Protein AF-A0AB39Y1Q7-F1 (afdb_monomer_lite)

Radius of gyration: 17.36 Å; chains: 1; bounding box: 46×34×38 Å

Foldseek 3Di:
DDDDDDDDDPPDPDPPVPADDPDPDPDDDDDDDQDAQAPLSVLVVQLVVCVVVVNNVVSVVVSVVVVVVLVVLQVVLPPPDAAEDWAFDDVVVTHGDGGHVCVVSVSNRYHYD

pLDDT: mean 77.73, std 22.97, range [31.92, 98.44]

InterPro domains:
  IPR051030 Vitamin B12-binding component of ABC transporter [PTHR42860] (2-111)

Secondary structure (DSSP, 8-state):
--------TTTS--GGGT-SS----TTS---------SHHHHHHHHHHHHHHTT-HHHHHHHHHHHHHHHHHHHHHHTTS---EE--EEEETTEEE--TTHHHHHHHTTPEE-

Structure (mmCIF, N/CA/C/O backbone):
data_AF-A0AB39Y1Q7-F1
#
_entry.id   AF-A0AB39Y1Q7-F1
#
loop_
_atom_site.group_PDB
_atom_site.id
_atom_site.type_symbol
_atom_site.label_atom_id
_atom_site.label_alt_id
_atom_site.label_comp_id
_atom_site.label_asym_id
_atom_site.label_entity_id
_atom_site.label_seq_id
_atom_site.pdbx_PDB_ins_code
_atom_site.Cartn_x
_atom_site.Cartn_y
_atom_site.Cartn_z
_atom_site.occupancy
_atom_site.B_iso_or_equiv
_atom_site.auth_seq_id
_atom_site.auth_comp_id
_atom_site.auth_asym_id
_atom_site.auth_atom_id
_atom_site.pdbx_PDB_model_num
ATOM 1 N N . MET A 1 1 ? 14.030 -11.171 -16.889 1.00 32.22 1 MET A N 1
ATOM 2 C CA . MET A 1 1 ? 13.472 -10.449 -15.729 1.00 32.22 1 MET A CA 1
ATOM 3 C C . MET A 1 1 ? 12.535 -11.409 -15.034 1.00 32.22 1 MET A C 1
ATOM 5 O O . MET A 1 1 ? 11.617 -11.899 -15.676 1.00 32.22 1 MET A O 1
ATOM 9 N N . VAL A 1 2 ? 12.823 -11.732 -13.781 1.00 34.09 2 VAL A N 1
ATOM 10 C CA . VAL A 1 2 ? 11.977 -12.584 -12.945 1.00 34.09 2 VAL A CA 1
ATOM 11 C C . VAL A 1 2 ? 11.454 -11.679 -11.838 1.00 34.09 2 VAL A C 1
ATOM 13 O O . VAL A 1 2 ? 12.248 -10.995 -11.198 1.00 34.09 2 VAL A O 1
ATOM 16 N N . LEU A 1 3 ? 10.133 -11.602 -11.698 1.00 32.22 3 LEU A N 1
ATOM 17 C CA . LEU A 1 3 ? 9.458 -10.830 -10.660 1.00 32.22 3 LEU A CA 1
ATOM 18 C C . LEU A 1 3 ? 8.953 -11.824 -9.612 1.00 32.22 3 LEU A C 1
ATOM 20 O O . LEU A 1 3 ? 8.119 -12.667 -9.938 1.00 32.22 3 LEU A O 1
ATOM 24 N N . THR A 1 4 ? 9.460 -11.735 -8.386 1.00 41.03 4 THR A N 1
ATOM 25 C CA . THR A 1 4 ? 8.966 -12.504 -7.238 1.00 41.03 4 THR A CA 1
ATOM 26 C C . THR A 1 4 ? 8.423 -11.530 -6.195 1.00 41.03 4 THR A C 1
ATOM 28 O O . THR A 1 4 ? 8.982 -10.456 -5.985 1.00 41.03 4 THR A O 1
ATOM 31 N N . GLN A 1 5 ? 7.288 -11.875 -5.591 1.00 38.59 5 GLN A N 1
ATOM 32 C CA . GLN A 1 5 ? 6.774 -11.228 -4.387 1.00 38.59 5 GLN A CA 1
ATOM 33 C C . GLN A 1 5 ? 7.007 -12.210 -3.250 1.00 38.59 5 GLN A C 1
ATOM 35 O O . GLN A 1 5 ? 6.554 -13.352 -3.327 1.00 38.59 5 GLN A O 1
ATOM 40 N N . ASP A 1 6 ? 7.774 -11.788 -2.255 1.00 41.97 6 ASP A N 1
ATOM 41 C CA . ASP A 1 6 ? 8.239 -12.664 -1.194 1.00 41.97 6 ASP A CA 1
ATOM 42 C C . ASP A 1 6 ? 7.205 -12.722 -0.065 1.00 41.97 6 ASP A C 1
ATOM 44 O O . ASP A 1 6 ? 6.834 -11.697 0.508 1.00 41.97 6 ASP A O 1
ATOM 48 N N . LEU A 1 7 ? 6.719 -13.929 0.221 1.00 45.12 7 LEU A N 1
ATOM 49 C CA . LEU A 1 7 ? 5.884 -14.240 1.376 1.00 45.12 7 LEU A CA 1
ATOM 50 C C . LEU A 1 7 ? 6.424 -15.532 2.010 1.00 45.12 7 LEU A C 1
ATOM 52 O O . LEU A 1 7 ? 5.977 -16.626 1.678 1.00 45.12 7 LEU A O 1
ATOM 56 N N . CYS A 1 8 ? 7.394 -15.355 2.911 1.00 43.62 8 CYS A N 1
ATOM 57 C CA . CYS A 1 8 ? 7.919 -16.312 3.894 1.00 43.62 8 CYS A CA 1
ATOM 58 C C . CYS A 1 8 ? 8.551 -17.640 3.401 1.00 43.62 8 CYS A C 1
ATOM 60 O O . CYS A 1 8 ? 8.067 -18.334 2.505 1.00 43.62 8 CYS A O 1
ATOM 62 N N . ASP A 1 9 ? 9.609 -18.036 4.121 1.00 37.66 9 ASP A N 1
ATOM 63 C CA . ASP A 1 9 ? 10.564 -19.138 3.881 1.00 37.66 9 ASP A CA 1
ATOM 64 C C . ASP A 1 9 ? 10.000 -20.580 3.902 1.00 37.66 9 ASP A C 1
ATOM 66 O O . ASP A 1 9 ? 10.728 -21.535 4.170 1.00 37.66 9 ASP A O 1
ATOM 70 N N . VAL A 1 10 ? 8.712 -20.792 3.619 1.00 48.41 10 VAL A N 1
ATOM 71 C CA . VAL A 1 10 ? 8.142 -22.150 3.496 1.00 48.41 10 VAL A CA 1
ATOM 72 C C . VAL A 1 10 ? 7.375 -22.383 2.189 1.00 48.41 10 VAL A C 1
ATOM 74 O O . VAL A 1 10 ? 7.191 -23.535 1.811 1.00 48.41 10 VAL A O 1
ATOM 77 N N . CYS A 1 11 ? 7.017 -21.348 1.418 1.00 44.94 11 CYS A N 1
ATOM 78 C CA . CYS A 1 11 ? 6.373 -21.543 0.104 1.00 44.94 11 CYS A CA 1
ATOM 79 C C . CYS A 1 11 ? 6.836 -20.586 -1.009 1.00 44.94 11 CYS A C 1
ATOM 81 O O . CYS A 1 11 ? 6.375 -20.716 -2.143 1.00 44.94 11 CYS A O 1
ATOM 83 N N . ALA A 1 12 ? 7.770 -19.676 -0.737 1.00 34.69 12 ALA A N 1
ATOM 84 C CA . ALA A 1 12 ? 8.470 -18.895 -1.750 1.00 34.69 12 ALA A CA 1
ATOM 85 C C . ALA A 1 12 ? 9.972 -19.125 -1.569 1.00 34.69 12 ALA A C 1
ATOM 87 O O . ALA A 1 12 ? 10.458 -19.202 -0.444 1.00 34.69 12 ALA A O 1
ATOM 88 N N . VAL A 1 13 ? 10.699 -19.318 -2.669 1.00 31.92 13 VAL A N 1
ATOM 89 C CA . VAL A 1 13 ? 12.156 -19.494 -2.648 1.00 31.92 13 VAL A CA 1
ATOM 90 C C . VAL A 1 13 ? 12.767 -18.316 -1.891 1.00 31.92 13 VAL A C 1
ATOM 92 O O . VAL A 1 13 ? 12.667 -17.185 -2.352 1.00 31.92 13 VAL A O 1
ATOM 95 N N . SER A 1 14 ? 13.361 -18.620 -0.739 1.00 33.53 14 SER A N 1
ATOM 96 C CA . SER A 1 14 ? 13.907 -17.698 0.255 1.00 33.53 14 SER A CA 1
ATOM 97 C C . SER A 1 14 ? 14.668 -16.522 -0.368 1.00 33.53 14 SER A C 1
ATOM 99 O O . SER A 1 14 ? 15.852 -16.640 -0.706 1.00 33.53 14 SER A O 1
ATOM 101 N N . CYS A 1 15 ? 14.028 -15.352 -0.466 1.00 41.44 15 CYS A N 1
ATOM 102 C CA . CYS A 1 15 ? 14.727 -14.093 -0.735 1.00 41.44 15 CYS A CA 1
ATOM 103 C C . CYS A 1 15 ? 15.553 -13.641 0.489 1.00 41.44 15 CYS A C 1
ATOM 105 O O . CYS A 1 15 ? 16.349 -12.704 0.397 1.00 41.44 15 CYS A O 1
ATOM 107 N N . ALA A 1 16 ? 15.431 -14.338 1.625 1.00 37.66 16 ALA A N 1
ATOM 108 C CA . ALA A 1 16 ? 16.139 -14.059 2.869 1.00 37.66 16 ALA A CA 1
ATOM 109 C C . ALA A 1 16 ? 17.674 -14.233 2.789 1.00 37.66 16 ALA A C 1
ATOM 111 O O . ALA A 1 16 ? 18.394 -13.519 3.486 1.00 37.66 16 ALA A O 1
ATOM 112 N N . GLU A 1 17 ? 18.215 -15.084 1.905 1.00 36.91 17 GLU A N 1
ATOM 113 C CA . GLU A 1 17 ? 19.679 -15.230 1.744 1.00 36.91 17 GLU A CA 1
ATOM 114 C C . GLU A 1 17 ? 20.306 -14.238 0.739 1.00 36.91 17 GLU A C 1
ATOM 116 O O . GLU A 1 17 ? 21.532 -14.154 0.633 1.00 36.91 17 GLU A O 1
ATOM 121 N N . VAL A 1 18 ? 19.504 -13.419 0.043 1.00 41.00 18 VAL A N 1
ATOM 122 C CA . VAL A 1 18 ? 19.992 -12.522 -1.030 1.00 41.00 18 VAL A CA 1
ATOM 123 C C . VAL A 1 18 ? 19.850 -11.023 -0.695 1.00 41.00 18 VAL A C 1
ATOM 125 O O . VAL A 1 18 ? 20.555 -10.195 -1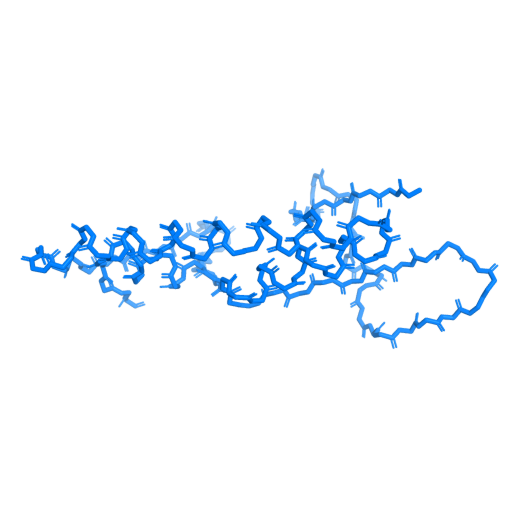.275 1.00 41.00 18 VAL A O 1
ATOM 128 N N . SER A 1 19 ? 19.033 -10.637 0.289 1.00 41.00 19 SER A N 1
ATOM 129 C CA . SER A 1 19 ? 18.479 -9.268 0.338 1.00 41.00 19 SER A CA 1
ATOM 130 C C . SER A 1 19 ? 19.133 -8.231 1.270 1.00 41.00 19 SER A C 1
ATOM 132 O O . SER A 1 19 ? 18.581 -7.150 1.430 1.00 41.00 19 SER A O 1
ATOM 134 N N . ARG A 1 20 ? 20.328 -8.442 1.848 1.00 36.75 20 ARG A N 1
ATOM 135 C CA . ARG A 1 20 ? 20.874 -7.498 2.866 1.00 36.75 20 ARG A CA 1
ATOM 136 C C . ARG A 1 20 ? 21.787 -6.348 2.388 1.00 36.75 20 ARG A C 1
ATOM 138 O O . ARG A 1 20 ? 22.483 -5.769 3.214 1.00 36.75 20 ARG A O 1
ATOM 145 N N . ALA A 1 21 ? 21.877 -5.974 1.114 1.00 37.97 21 ALA A N 1
ATOM 146 C CA . ALA A 1 21 ? 22.618 -4.750 0.751 1.00 37.97 21 ALA A CA 1
ATOM 147 C C . ALA A 1 21 ? 22.338 -4.294 -0.679 1.00 37.97 21 ALA A C 1
ATOM 149 O O . ALA A 1 21 ? 22.424 -5.093 -1.609 1.00 37.97 21 ALA A O 1
ATOM 150 N N . VAL A 1 22 ? 22.146 -2.987 -0.871 1.00 45.91 22 VAL A N 1
ATOM 151 C CA . VAL A 1 22 ? 22.239 -2.343 -2.187 1.00 45.91 22 VAL A CA 1
ATOM 152 C C . VAL A 1 22 ? 23.653 -2.564 -2.743 1.00 45.91 22 VAL A C 1
ATOM 154 O O . VAL A 1 22 ? 24.601 -1.871 -2.380 1.00 45.91 22 VAL A O 1
ATOM 157 N N . ARG A 1 23 ? 23.806 -3.560 -3.619 1.00 42.84 23 ARG A N 1
ATOM 158 C CA . ARG A 1 23 ? 24.993 -3.779 -4.454 1.00 42.84 23 ARG A CA 1
ATOM 159 C C . ARG A 1 23 ? 24.544 -3.952 -5.895 1.00 42.84 23 ARG A C 1
ATOM 161 O O . ARG A 1 23 ? 24.125 -5.031 -6.296 1.00 42.84 23 ARG A O 1
ATOM 168 N N . VAL A 1 24 ? 24.688 -2.901 -6.696 1.00 49.06 24 VAL A N 1
ATOM 169 C CA . VAL A 1 24 ? 24.680 -3.043 -8.155 1.00 49.06 24 VAL A CA 1
ATOM 170 C C . VAL A 1 24 ? 26.085 -3.498 -8.556 1.00 49.06 24 VAL A C 1
ATOM 172 O O . VAL A 1 24 ? 26.964 -2.672 -8.782 1.00 49.06 24 VAL A O 1
ATOM 175 N N . GLN A 1 25 ? 26.338 -4.810 -8.560 1.00 41.06 25 GLN A N 1
ATOM 176 C CA . GLN A 1 25 ? 27.585 -5.362 -9.101 1.00 41.06 25 GLN A CA 1
ATOM 177 C C . GLN A 1 25 ? 27.420 -5.717 -10.581 1.00 41.06 25 GLN A C 1
ATOM 179 O O . GLN A 1 25 ? 26.403 -6.263 -11.006 1.00 41.06 25 GLN A O 1
ATOM 184 N N . GLY A 1 26 ? 28.425 -5.332 -11.369 1.00 45.97 26 GLY A N 1
ATOM 185 C CA . GLY A 1 26 ? 28.441 -5.454 -12.821 1.00 45.97 26 GLY A CA 1
ATOM 186 C C . GLY A 1 26 ? 28.398 -6.891 -13.351 1.00 45.97 26 GLY A C 1
ATOM 187 O O . GLY A 1 26 ? 28.734 -7.848 -12.661 1.00 45.97 26 GLY A O 1
ATOM 188 N N . ALA A 1 27 ? 28.009 -6.982 -14.627 1.00 50.69 27 ALA A N 1
ATOM 189 C CA . ALA A 1 27 ? 28.081 -8.142 -15.526 1.00 50.69 27 ALA A CA 1
ATOM 190 C C . ALA A 1 27 ? 27.297 -9.426 -15.147 1.00 50.69 27 ALA A C 1
ATOM 192 O O . ALA A 1 27 ? 27.571 -10.480 -15.716 1.00 50.69 27 ALA A O 1
ATOM 193 N N . GLY A 1 28 ? 26.286 -9.345 -14.270 1.00 53.50 28 GLY A N 1
ATOM 194 C CA . GLY A 1 28 ? 25.337 -10.436 -13.959 1.00 53.50 28 GLY A CA 1
ATOM 195 C C . GLY A 1 28 ? 23.858 -9.998 -14.001 1.00 53.50 28 GLY A C 1
ATOM 196 O O . GLY A 1 28 ? 23.583 -8.832 -14.305 1.00 53.50 28 GLY A O 1
ATOM 197 N N . PRO A 1 29 ? 22.880 -10.895 -13.728 1.00 55.81 29 PRO A N 1
ATOM 198 C CA . PRO A 1 29 ? 21.468 -10.514 -13.668 1.00 55.81 29 PRO A CA 1
ATOM 199 C C . PRO A 1 29 ? 21.255 -9.420 -12.613 1.00 55.81 29 PRO A C 1
ATOM 201 O O . PRO A 1 29 ? 21.752 -9.514 -11.493 1.00 55.81 29 PRO A O 1
ATOM 204 N N . ARG A 1 30 ? 20.516 -8.365 -12.979 1.00 57.78 30 ARG A N 1
ATOM 205 C CA . ARG A 1 30 ? 20.191 -7.266 -12.061 1.00 57.78 30 ARG A CA 1
ATOM 206 C C . ARG A 1 30 ? 19.233 -7.772 -10.982 1.00 57.78 30 ARG A C 1
ATOM 208 O O . ARG A 1 30 ? 18.100 -8.125 -11.300 1.00 57.78 30 ARG A O 1
ATOM 215 N N . VAL A 1 31 ? 19.683 -7.775 -9.730 1.00 61.00 31 VAL A N 1
ATOM 216 C CA . VAL A 1 31 ? 18.851 -8.054 -8.552 1.00 61.00 31 VAL A CA 1
ATOM 217 C C . VAL A 1 31 ? 18.430 -6.721 -7.936 1.00 61.00 31 VAL A C 1
ATOM 219 O O . VAL A 1 31 ? 19.279 -5.883 -7.636 1.00 61.00 31 VAL A O 1
ATOM 222 N N . LEU A 1 32 ? 17.122 -6.518 -7.779 1.00 64.81 32 LEU A N 1
ATOM 223 C CA . LEU A 1 32 ? 16.525 -5.357 -7.119 1.00 64.81 32 LEU A CA 1
ATOM 224 C C . LEU A 1 32 ? 15.831 -5.840 -5.842 1.00 64.81 32 LEU A C 1
ATOM 226 O O . LEU A 1 32 ? 14.936 -6.674 -5.933 1.00 64.81 32 LEU A O 1
ATOM 230 N N . SER A 1 33 ? 16.224 -5.303 -4.687 1.00 63.06 33 SER A N 1
ATOM 231 C CA . SER A 1 33 ? 15.521 -5.511 -3.414 1.00 63.06 33 SER A CA 1
ATOM 232 C C . SER A 1 33 ? 14.722 -4.253 -3.067 1.00 63.06 33 SER A C 1
ATOM 234 O O . SER A 1 33 ? 15.264 -3.149 -3.155 1.00 63.06 33 SER A O 1
ATOM 236 N N . LEU A 1 34 ? 13.447 -4.413 -2.711 1.00 72.44 34 LEU A N 1
ATOM 237 C CA . LEU A 1 34 ? 12.521 -3.336 -2.352 1.00 72.44 34 LEU A CA 1
ATOM 238 C C . LEU A 1 34 ? 11.871 -3.679 -1.007 1.00 72.44 34 LEU A C 1
ATOM 240 O O . LEU A 1 34 ? 11.224 -4.714 -0.889 1.00 72.44 34 LEU A O 1
ATOM 244 N N . GLU A 1 35 ? 12.013 -2.800 -0.016 1.00 79.88 35 GLU A N 1
ATOM 245 C CA . GLU A 1 35 ? 11.478 -2.991 1.342 1.00 79.88 35 GLU A CA 1
ATOM 246 C C . GLU A 1 35 ? 10.585 -1.801 1.735 1.00 79.88 35 GLU A C 1
ATOM 248 O O . GLU A 1 35 ? 10.979 -0.964 2.554 1.00 79.88 35 GLU A O 1
ATOM 253 N N . PRO A 1 36 ? 9.398 -1.655 1.117 1.00 84.50 36 PRO A N 1
ATOM 254 C CA . PRO A 1 36 ? 8.517 -0.542 1.430 1.00 84.50 36 PRO A CA 1
ATOM 255 C C . PRO A 1 36 ? 7.952 -0.683 2.845 1.00 84.50 36 PRO A C 1
ATOM 257 O O . PRO A 1 36 ? 7.547 -1.763 3.271 1.00 84.50 36 PRO A O 1
ATOM 260 N N . ARG A 1 37 ? 7.898 0.422 3.589 1.00 85.56 37 ARG A N 1
ATOM 261 C CA . ARG A 1 37 ? 7.355 0.457 4.956 1.00 85.56 37 ARG A CA 1
ATOM 262 C C . ARG A 1 37 ? 6.089 1.291 5.056 1.00 85.56 37 ARG A C 1
ATOM 264 O O . ARG A 1 37 ? 5.329 1.094 5.996 1.00 85.56 37 ARG A O 1
ATOM 271 N N . THR A 1 38 ? 5.851 2.171 4.093 1.00 90.81 38 THR A N 1
ATOM 272 C CA . THR A 1 38 ? 4.646 2.997 3.976 1.00 90.81 38 THR A CA 1
ATOM 273 C C . THR A 1 38 ? 3.892 2.682 2.684 1.00 90.81 38 THR A C 1
ATOM 275 O O . THR A 1 38 ? 4.428 2.051 1.771 1.00 90.81 38 THR A O 1
ATOM 278 N N . LEU A 1 39 ? 2.633 3.108 2.586 1.00 92.75 39 LEU A N 1
ATOM 279 C CA . LEU A 1 39 ? 1.873 3.037 1.340 1.00 92.75 39 LEU A CA 1
ATOM 280 C C . LEU A 1 39 ? 2.531 3.880 0.24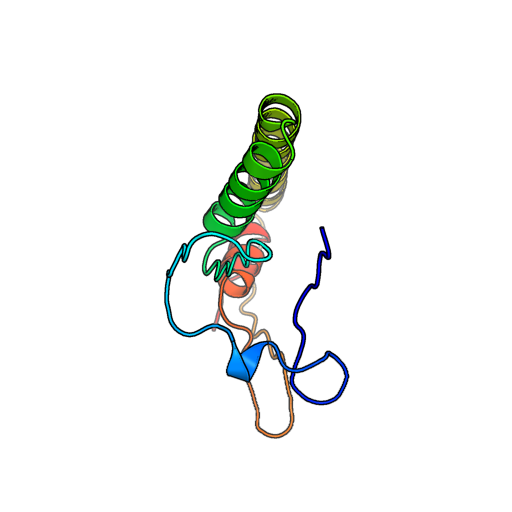4 1.00 92.75 39 LEU A C 1
ATOM 282 O O . LEU A 1 39 ? 2.522 3.451 -0.904 1.00 92.75 39 LEU A O 1
ATOM 286 N N . ASP A 1 40 ? 3.124 5.030 0.576 1.00 93.00 40 ASP A N 1
ATOM 287 C CA . ASP A 1 40 ? 3.840 5.850 -0.410 1.00 93.00 40 ASP A CA 1
ATOM 288 C C . ASP A 1 40 ? 5.110 5.139 -0.905 1.00 93.00 40 ASP A C 1
ATOM 290 O O . ASP A 1 40 ? 5.331 5.089 -2.111 1.00 93.00 40 ASP A O 1
ATOM 294 N N . ASP A 1 41 ? 5.849 4.443 -0.027 1.00 88.38 41 ASP A N 1
ATOM 295 C CA . ASP A 1 41 ? 6.990 3.609 -0.437 1.00 88.38 41 ASP A CA 1
ATOM 296 C C . ASP A 1 41 ? 6.549 2.519 -1.430 1.00 88.38 41 ASP A C 1
ATOM 298 O O . ASP A 1 41 ? 7.251 2.234 -2.401 1.00 88.38 41 ASP A O 1
ATOM 302 N N . VAL A 1 42 ? 5.376 1.902 -1.217 1.00 91.94 42 VAL A N 1
ATOM 303 C CA . VAL A 1 42 ? 4.804 0.919 -2.158 1.00 91.94 42 VAL A CA 1
ATOM 304 C C . VAL A 1 42 ? 4.510 1.575 -3.512 1.00 91.94 42 VAL A C 1
ATOM 306 O O . VAL A 1 42 ? 4.782 0.984 -4.562 1.00 91.94 42 VAL A O 1
ATOM 309 N N . LEU A 1 43 ? 3.969 2.796 -3.514 1.00 93.75 43 LEU A N 1
ATOM 310 C CA . LEU A 1 43 ? 3.708 3.541 -4.745 1.00 93.75 43 LEU A CA 1
ATOM 311 C C . LEU A 1 43 ? 5.002 3.977 -5.454 1.00 93.75 43 LEU A C 1
ATOM 313 O O . LEU A 1 43 ? 5.058 3.960 -6.682 1.00 93.75 43 LEU A O 1
ATOM 317 N N . ASP A 1 44 ? 6.054 4.313 -4.718 1.00 89.75 44 ASP A N 1
ATOM 318 C CA . ASP A 1 44 ? 7.367 4.662 -5.270 1.00 89.75 44 ASP A CA 1
ATOM 319 C C . ASP A 1 44 ? 8.107 3.434 -5.821 1.00 89.75 44 ASP A C 1
ATOM 321 O O . ASP A 1 44 ? 8.762 3.500 -6.869 1.00 89.75 44 ASP A O 1
ATOM 325 N N . CYS A 1 45 ? 7.932 2.272 -5.185 1.00 86.44 45 CYS A N 1
ATOM 326 C CA . CYS A 1 45 ? 8.399 0.987 -5.705 1.00 86.44 45 CYS A CA 1
ATOM 327 C C . CYS A 1 45 ? 7.811 0.699 -7.093 1.00 86.44 45 CYS A C 1
ATOM 329 O O . CYS A 1 45 ? 8.531 0.237 -7.980 1.00 86.44 45 CYS A O 1
ATOM 331 N N . LEU A 1 46 ? 6.531 1.025 -7.322 1.00 87.94 46 LEU A N 1
ATOM 332 C CA . LEU A 1 46 ? 5.894 0.887 -8.636 1.00 87.94 46 LEU A CA 1
ATOM 333 C C . LEU A 1 46 ? 6.622 1.709 -9.709 1.00 87.94 46 LEU A C 1
ATOM 335 O O . LEU A 1 46 ? 6.845 1.213 -10.814 1.00 87.94 46 LEU A O 1
ATOM 339 N N . VAL A 1 47 ? 7.014 2.944 -9.387 1.00 91.12 47 VAL A N 1
ATOM 340 C CA . VAL A 1 47 ? 7.741 3.829 -10.311 1.00 91.12 47 VAL A CA 1
ATOM 341 C C . VAL A 1 47 ? 9.154 3.315 -10.560 1.00 91.12 47 VAL A C 1
ATOM 343 O O . VAL A 1 47 ? 9.583 3.270 -11.711 1.00 91.12 47 VAL A O 1
ATOM 346 N N . THR A 1 48 ? 9.836 2.845 -9.514 1.00 83.56 48 THR A N 1
ATOM 347 C CA . THR A 1 48 ? 11.177 2.251 -9.615 1.00 83.56 48 THR A CA 1
ATOM 348 C C . THR A 1 48 ? 11.172 1.025 -10.529 1.00 83.56 48 THR A C 1
ATOM 350 O O . THR A 1 48 ? 12.017 0.894 -11.415 1.00 83.56 48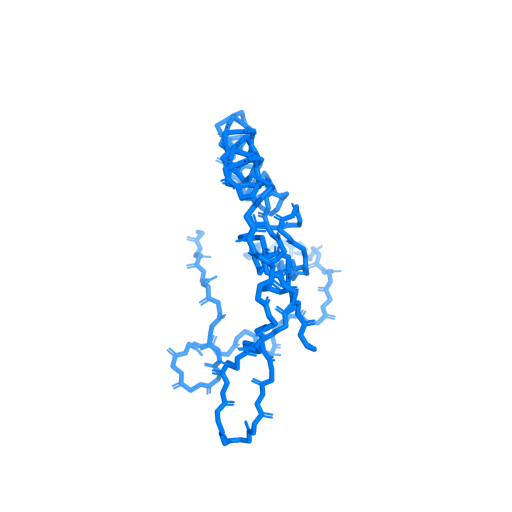 THR A O 1
ATOM 353 N N . VAL A 1 49 ? 10.181 0.140 -10.377 1.00 84.81 49 VAL A N 1
ATOM 354 C CA . VAL A 1 49 ? 9.995 -0.997 -11.286 1.00 84.81 49 VAL A CA 1
ATOM 355 C C . VAL A 1 49 ? 9.675 -0.500 -12.695 1.00 84.81 49 VAL A C 1
ATOM 357 O O . VAL A 1 49 ? 10.301 -0.949 -13.649 1.00 84.81 49 VAL A O 1
ATOM 360 N N . GLY A 1 50 ? 8.767 0.465 -12.851 1.00 86.25 50 GLY A N 1
ATOM 361 C CA . GLY A 1 50 ? 8.428 1.039 -14.155 1.00 86.25 50 GLY A CA 1
ATOM 362 C C . GLY A 1 50 ? 9.627 1.613 -14.912 1.00 86.25 50 GLY A C 1
ATOM 363 O O . GLY A 1 50 ? 9.746 1.407 -16.118 1.00 86.25 50 GLY A O 1
ATOM 364 N N . GLU A 1 51 ? 10.542 2.278 -14.211 1.00 85.19 51 GLU A N 1
ATOM 365 C CA . GLU A 1 51 ? 11.783 2.809 -14.774 1.00 85.19 51 GLU A CA 1
ATOM 366 C C . GLU A 1 51 ? 12.706 1.697 -15.284 1.00 85.19 51 GLU A C 1
ATOM 368 O O . GLU A 1 51 ? 13.196 1.770 -16.412 1.00 85.19 51 GLU A O 1
ATOM 373 N N . LEU A 1 52 ? 12.872 0.618 -14.516 1.00 83.31 52 LEU A N 1
ATOM 374 C CA . LEU A 1 52 ? 13.671 -0.541 -14.932 1.00 83.31 52 LEU A CA 1
ATOM 375 C C . LEU A 1 52 ? 13.088 -1.272 -16.146 1.00 83.31 52 LEU A C 1
ATOM 377 O O . LEU A 1 52 ? 13.827 -1.927 -16.882 1.00 83.31 52 LEU A O 1
ATOM 381 N N . LEU A 1 53 ? 11.777 -1.158 -16.350 1.00 86.12 53 LEU A N 1
ATOM 382 C CA . LEU A 1 53 ? 11.049 -1.748 -17.471 1.00 86.12 53 LEU A CA 1
ATOM 383 C C . LEU A 1 53 ? 10.895 -0.805 -18.668 1.00 86.12 53 LEU A C 1
ATOM 385 O O . LEU A 1 53 ? 10.318 -1.208 -19.676 1.00 86.12 53 LEU A O 1
ATOM 389 N N . GLY A 1 54 ? 11.389 0.434 -18.579 1.00 89.88 54 GLY A N 1
ATOM 390 C CA . GLY A 1 54 ? 11.244 1.430 -19.643 1.00 89.88 54 GLY A CA 1
ATOM 391 C C . GLY A 1 54 ? 9.809 1.940 -19.834 1.00 89.88 54 GLY A C 1
ATOM 392 O O . GLY A 1 54 ? 9.489 2.477 -20.888 1.00 89.88 54 GLY A O 1
ATOM 393 N N . VAL A 1 55 ? 8.940 1.787 -18.829 1.00 93.56 55 VAL A N 1
ATOM 394 C CA . VAL A 1 55 ? 7.527 2.219 -18.841 1.00 93.56 55 VAL A CA 1
ATOM 395 C C . VAL A 1 55 ? 7.225 3.213 -17.714 1.00 93.56 55 VAL A C 1
ATOM 397 O O . VAL A 1 55 ? 6.150 3.194 -17.110 1.00 93.56 55 VAL A O 1
ATOM 400 N N . ARG A 1 56 ? 8.186 4.095 -17.414 1.00 92.69 56 ARG A N 1
ATOM 401 C CA . ARG A 1 56 ? 8.117 5.066 -16.309 1.00 92.69 56 ARG A CA 1
ATOM 402 C C . ARG A 1 56 ? 6.835 5.901 -16.323 1.00 92.69 56 ARG A C 1
ATOM 404 O O . ARG A 1 56 ? 6.189 6.003 -15.288 1.00 92.69 56 ARG A O 1
ATOM 411 N N . ASP A 1 57 ? 6.430 6.430 -17.476 1.00 97.12 57 ASP A N 1
ATOM 412 C CA . ASP A 1 57 ? 5.236 7.285 -17.579 1.00 97.12 57 ASP A CA 1
ATOM 413 C C . ASP A 1 57 ? 3.950 6.529 -17.219 1.00 97.12 57 ASP A C 1
ATOM 415 O O . ASP A 1 57 ? 3.073 7.053 -16.530 1.00 97.12 57 ASP A O 1
ATOM 419 N N . VAL A 1 58 ? 3.861 5.253 -17.613 1.00 97.06 58 VAL A N 1
ATOM 420 C CA . VAL A 1 58 ? 2.744 4.377 -17.237 1.00 97.06 58 VAL A CA 1
ATOM 421 C C . VAL A 1 58 ? 2.746 4.141 -15.729 1.00 97.06 58 VAL A C 1
ATOM 423 O O . VAL A 1 58 ? 1.694 4.223 -15.095 1.00 97.06 58 VAL A O 1
ATOM 426 N N . ALA A 1 59 ? 3.911 3.867 -15.140 1.00 93.38 59 ALA A N 1
ATOM 427 C CA . ALA A 1 59 ? 4.033 3.657 -13.702 1.00 93.38 59 ALA A CA 1
ATOM 428 C C . ALA A 1 59 ? 3.700 4.923 -12.897 1.00 93.38 59 ALA A C 1
ATOM 430 O O . ALA A 1 59 ? 2.995 4.830 -11.894 1.00 93.38 59 ALA A O 1
ATOM 431 N N . GLN A 1 60 ? 4.113 6.099 -13.373 1.00 97.44 60 GLN A N 1
ATOM 432 C CA . GLN A 1 60 ? 3.803 7.387 -12.755 1.00 97.44 60 GLN A CA 1
ATOM 433 C C . GLN A 1 60 ? 2.296 7.673 -12.780 1.00 97.44 60 GLN A C 1
ATOM 435 O O . GLN A 1 60 ? 1.702 7.943 -11.736 1.00 97.44 60 GLN A O 1
ATOM 440 N N . ALA A 1 61 ? 1.649 7.502 -13.937 1.00 98.19 61 ALA A N 1
ATOM 441 C CA . ALA A 1 61 ? 0.200 7.657 -14.054 1.00 98.19 61 ALA A CA 1
ATOM 442 C C . ALA A 1 61 ? -0.560 6.676 -13.140 1.00 98.19 61 ALA A C 1
ATOM 444 O O . ALA A 1 61 ? -1.608 7.000 -12.577 1.00 98.19 61 ALA A O 1
ATOM 445 N N . ARG A 1 62 ? -0.034 5.456 -12.958 1.00 97.75 62 ARG A N 1
ATOM 446 C CA . ARG A 1 62 ? -0.605 4.469 -12.031 1.00 97.75 62 ARG A CA 1
ATOM 447 C C . ARG A 1 62 ? -0.398 4.856 -10.568 1.00 97.75 62 ARG A C 1
ATOM 449 O O . ARG A 1 62 ? -1.347 4.723 -9.799 1.00 97.75 62 ARG A O 1
ATOM 456 N N . ARG A 1 63 ? 0.779 5.364 -10.194 1.00 97.38 63 ARG A N 1
ATOM 457 C CA . ARG A 1 63 ? 1.052 5.910 -8.855 1.00 97.38 63 ARG A CA 1
ATOM 458 C C . ARG A 1 63 ? 0.059 7.014 -8.505 1.00 97.38 63 ARG A C 1
ATOM 460 O O . ARG A 1 63 ? -0.577 6.940 -7.460 1.00 97.38 63 ARG A O 1
ATOM 467 N N . GLU A 1 64 ? -0.139 7.978 -9.398 1.00 98.25 64 GLU A N 1
ATOM 468 C CA . GLU A 1 64 ? -1.074 9.093 -9.191 1.00 98.25 64 GLU A CA 1
ATOM 469 C C . GLU A 1 64 ? -2.526 8.617 -9.041 1.00 98.25 64 GLU A C 1
ATOM 471 O O . GLU A 1 64 ? -3.244 9.051 -8.134 1.00 98.25 64 GLU A O 1
ATOM 476 N N . ALA A 1 65 ? -2.956 7.666 -9.875 1.00 98.44 65 ALA A N 1
ATOM 477 C CA . ALA A 1 65 ? -4.289 7.077 -9.774 1.00 98.44 65 ALA A CA 1
ATOM 478 C C . ALA A 1 65 ? -4.498 6.324 -8.446 1.00 98.44 65 ALA A C 1
ATOM 480 O O . ALA A 1 65 ? -5.565 6.421 -7.835 1.00 98.44 65 ALA A O 1
ATOM 481 N N . LEU A 1 66 ? -3.489 5.584 -7.976 1.00 97.88 66 LEU A N 1
ATOM 482 C CA . LEU A 1 66 ? -3.545 4.865 -6.701 1.00 97.88 66 LEU A CA 1
ATOM 483 C C . LEU A 1 66 ? -3.525 5.820 -5.503 1.00 97.88 66 LEU A C 1
ATOM 485 O O . LEU A 1 66 ? -4.326 5.636 -4.587 1.00 97.88 66 LEU A O 1
ATOM 489 N N . ALA A 1 67 ? -2.693 6.863 -5.535 1.00 97.50 67 ALA A N 1
ATOM 490 C CA . ALA A 1 67 ? -2.676 7.911 -4.515 1.00 97.50 67 ALA A CA 1
ATOM 491 C C . ALA A 1 67 ? -4.044 8.607 -4.411 1.00 97.50 67 ALA A C 1
ATOM 493 O O . ALA A 1 67 ? -4.609 8.730 -3.324 1.00 97.50 67 ALA A O 1
ATOM 494 N N . THR A 1 68 ? -4.641 8.955 -5.555 1.00 98.12 68 THR A N 1
ATOM 495 C CA . THR A 1 68 ? -5.996 9.527 -5.622 1.00 98.12 68 THR A CA 1
ATOM 496 C C . THR A 1 68 ? -7.037 8.584 -5.019 1.00 98.12 68 THR A C 1
ATOM 498 O O . THR A 1 68 ? -7.935 9.008 -4.292 1.00 98.12 68 THR A O 1
ATOM 501 N N . ARG A 1 69 ? -6.920 7.280 -5.286 1.00 97.81 69 ARG A N 1
ATOM 502 C CA . ARG A 1 69 ? -7.832 6.272 -4.737 1.00 97.81 69 ARG A CA 1
ATOM 503 C C . ARG A 1 69 ? -7.686 6.124 -3.221 1.00 97.81 69 ARG A C 1
ATOM 505 O O . ARG A 1 69 ? -8.706 5.987 -2.548 1.00 97.81 69 ARG A O 1
ATOM 512 N N . LEU A 1 70 ? -6.467 6.157 -2.682 1.00 97.06 70 LEU A N 1
ATOM 513 C CA . LEU A 1 70 ? -6.238 6.153 -1.232 1.00 97.06 70 LEU A CA 1
ATOM 514 C C . LEU A 1 70 ? -6.903 7.368 -0.578 1.00 97.06 70 LEU A C 1
ATOM 516 O O . LEU A 1 70 ? -7.656 7.225 0.385 1.00 97.06 70 LEU A O 1
ATOM 520 N N . GLU A 1 71 ? -6.722 8.548 -1.165 1.00 97.12 71 GLU A N 1
ATOM 521 C CA . GLU A 1 71 ? -7.339 9.779 -0.678 1.00 97.12 71 GLU A CA 1
ATOM 522 C C . GLU A 1 71 ? -8.877 9.741 -0.744 1.00 97.12 71 GLU A C 1
ATOM 524 O O . GLU A 1 71 ? -9.567 10.169 0.186 1.00 97.12 71 GLU A O 1
ATOM 529 N N . ALA A 1 72 ? -9.437 9.145 -1.799 1.00 97.69 72 ALA A N 1
ATOM 530 C CA . ALA A 1 72 ? -10.876 8.938 -1.915 1.00 97.69 72 ALA A CA 1
ATOM 531 C C . ALA A 1 72 ? -11.423 8.014 -0.811 1.00 97.69 72 ALA A C 1
ATOM 533 O O . ALA A 1 72 ? -12.504 8.278 -0.281 1.00 97.69 72 ALA A O 1
ATOM 534 N N . VAL A 1 73 ? -10.694 6.954 -0.437 1.00 96.62 73 VAL A N 1
ATOM 535 C CA . VAL A 1 73 ? -11.065 6.082 0.694 1.00 96.62 73 VAL A CA 1
ATOM 536 C C . VAL A 1 73 ? -11.035 6.874 1.999 1.00 96.62 73 VAL A C 1
ATOM 538 O O . VAL A 1 73 ? -12.019 6.857 2.739 1.00 96.62 73 VAL A O 1
ATOM 541 N N . ARG A 1 74 ? -9.964 7.642 2.239 1.00 95.50 74 ARG A N 1
ATOM 542 C CA . ARG A 1 74 ? -9.843 8.504 3.423 1.00 95.50 74 ARG A CA 1
ATOM 543 C C . ARG A 1 74 ? -11.036 9.446 3.539 1.00 95.50 74 ARG A C 1
ATOM 545 O O . ARG A 1 74 ? -11.700 9.477 4.573 1.00 95.50 74 ARG A O 1
ATOM 552 N N . THR A 1 75 ? -11.358 10.147 2.455 1.00 97.19 75 THR A N 1
ATOM 553 C CA . THR A 1 75 ? -12.463 11.112 2.398 1.00 97.19 75 THR A CA 1
ATOM 554 C C . THR A 1 75 ? -13.814 10.463 2.706 1.00 97.19 75 THR A C 1
ATOM 556 O O . THR A 1 75 ? -14.601 11.020 3.467 1.00 97.19 75 THR A O 1
ATOM 559 N N . GLN A 1 76 ? -14.076 9.254 2.202 1.00 96.88 76 GLN A N 1
ATOM 560 C CA . GLN A 1 76 ? -15.330 8.530 2.466 1.00 96.88 76 GLN A CA 1
ATOM 561 C C . GLN A 1 76 ? -15.531 8.151 3.940 1.00 96.88 76 GLN A C 1
ATOM 563 O O . GLN A 1 76 ? -16.660 7.871 4.355 1.00 96.88 76 GLN A O 1
ATOM 568 N N . THR A 1 77 ? -14.454 8.123 4.725 1.00 95.69 77 THR A N 1
ATOM 569 C CA . THR A 1 77 ? -14.481 7.744 6.145 1.00 95.69 77 THR A CA 1
ATOM 570 C C . THR A 1 77 ? -14.565 8.945 7.088 1.00 95.69 77 THR A C 1
ATOM 572 O O . THR A 1 77 ? -14.808 8.770 8.283 1.00 95.69 77 THR A O 1
ATOM 575 N N . VAL A 1 78 ? -14.436 10.171 6.570 1.00 94.81 78 VAL A N 1
ATOM 576 C CA . VAL A 1 78 ? -14.547 11.401 7.364 1.00 94.81 78 VAL A CA 1
ATOM 577 C C . VAL A 1 78 ? -15.925 11.482 8.027 1.00 94.81 78 VAL A C 1
ATOM 579 O O . VAL A 1 78 ? -16.955 11.246 7.400 1.00 94.81 78 VAL A O 1
ATOM 582 N N . GLY A 1 79 ? -15.941 11.806 9.322 1.00 93.81 79 GLY A N 1
ATOM 583 C CA . GLY A 1 79 ? -17.168 11.926 10.115 1.00 93.81 79 GLY A CA 1
ATOM 584 C C . GLY A 1 79 ? -17.809 10.595 10.523 1.00 93.81 79 GLY A C 1
ATOM 585 O O . GLY A 1 79 ? -18.814 10.604 11.231 1.00 93.81 79 GLY A O 1
ATOM 586 N N . ARG A 1 80 ? -17.242 9.448 10.123 1.00 95.19 80 ARG A N 1
ATOM 587 C CA . ARG A 1 80 ? -17.697 8.130 10.583 1.00 95.19 80 ARG A CA 1
ATOM 588 C C . ARG A 1 80 ? -17.092 7.781 11.950 1.00 95.19 80 ARG A C 1
ATOM 590 O O . ARG A 1 80 ? -16.052 8.329 12.321 1.00 95.19 80 ARG A O 1
ATOM 597 N N . PRO A 1 81 ? -17.708 6.850 12.705 1.00 95.75 81 PRO A N 1
ATOM 598 C CA . PRO A 1 81 ? -17.089 6.294 13.902 1.00 95.75 81 PRO A CA 1
ATOM 599 C C . PRO A 1 81 ? -15.696 5.736 13.598 1.00 95.75 81 PRO A C 1
ATOM 601 O O . PRO A 1 81 ? -15.493 5.108 12.561 1.00 95.75 81 PRO A O 1
ATOM 604 N N . ARG A 1 82 ? -14.758 5.940 14.526 1.00 96.00 82 ARG A N 1
ATOM 605 C CA . ARG A 1 82 ? -13.357 5.518 14.410 1.00 96.00 82 ARG A CA 1
ATOM 606 C C . ARG A 1 82 ? -13.098 4.313 15.324 1.00 96.00 82 ARG A C 1
ATOM 608 O O . ARG A 1 82 ? -12.639 4.501 16.453 1.00 96.00 82 ARG A O 1
ATOM 615 N N . PRO A 1 83 ? -13.447 3.084 14.896 1.00 95.94 83 PRO A N 1
ATOM 616 C CA . PRO A 1 83 ? -13.284 1.897 15.726 1.00 95.94 83 PRO A CA 1
ATOM 617 C C . PRO A 1 83 ? -11.805 1.639 16.009 1.00 95.94 83 PRO A C 1
ATOM 619 O O . PRO A 1 83 ? -10.939 1.937 15.185 1.00 95.94 83 PRO A O 1
ATOM 622 N N . ARG A 1 84 ? -11.519 1.064 17.178 1.00 96.31 84 ARG A N 1
ATOM 623 C CA . ARG A 1 84 ? -10.181 0.574 17.516 1.00 96.31 84 ARG A CA 1
ATOM 624 C C . ARG A 1 84 ? -10.021 -0.829 16.945 1.00 96.31 84 ARG A C 1
ATOM 626 O O . ARG A 1 84 ? -10.859 -1.684 17.219 1.00 96.31 84 ARG A O 1
ATOM 633 N N . VAL A 1 85 ? -8.968 -1.054 16.168 1.00 95.31 85 VAL A N 1
ATOM 634 C CA . VAL A 1 85 ? -8.708 -2.332 15.498 1.00 95.31 85 VAL A CA 1
ATOM 635 C C . VAL A 1 85 ? -7.280 -2.802 15.750 1.00 95.31 85 VAL A C 1
ATOM 637 O O . VAL A 1 85 ? -6.358 -1.995 15.879 1.00 95.31 85 VAL A O 1
ATOM 640 N N . VAL A 1 86 ? -7.113 -4.121 15.790 1.00 92.94 86 VAL A N 1
ATOM 641 C CA . VAL A 1 86 ? -5.816 -4.798 15.766 1.00 92.94 86 VAL A CA 1
ATOM 642 C C . VAL A 1 86 ? -5.742 -5.621 14.484 1.00 92.94 86 VAL A C 1
ATOM 644 O O . VAL A 1 86 ? -6.706 -6.300 14.132 1.00 92.94 86 VAL A O 1
ATOM 647 N N . ALA A 1 87 ? -4.623 -5.528 13.772 1.00 93.56 87 ALA A N 1
ATOM 648 C CA . ALA A 1 87 ? -4.342 -6.355 12.606 1.00 93.56 87 ALA A CA 1
ATOM 649 C C . ALA A 1 87 ? -3.251 -7.360 12.978 1.00 93.56 87 ALA A C 1
ATOM 651 O O . ALA A 1 87 ? -2.198 -6.976 13.487 1.00 93.56 87 ALA A O 1
ATOM 652 N N . ILE A 1 88 ? -3.532 -8.641 12.756 1.00 93.00 88 ILE A N 1
ATOM 653 C CA . ILE A 1 88 ? -2.662 -9.760 13.118 1.00 93.00 88 ILE A CA 1
ATOM 654 C C . ILE A 1 88 ? -2.357 -10.521 11.833 1.00 93.00 88 ILE A C 1
ATOM 656 O O . ILE A 1 88 ? -3.276 -10.896 11.108 1.00 93.00 88 ILE A O 1
ATOM 660 N N . GLU A 1 89 ? -1.074 -10.700 11.547 1.00 90.75 89 GLU A N 1
ATOM 661 C CA . GLU A 1 89 ? -0.574 -11.361 10.341 1.00 90.75 89 GLU A CA 1
ATOM 662 C C . GLU A 1 89 ? -0.356 -12.859 10.571 1.00 90.75 89 GLU A C 1
ATOM 664 O O . GLU A 1 89 ? -0.642 -13.672 9.696 1.00 90.75 89 GLU A O 1
ATOM 669 N N . TRP A 1 90 ? 0.073 -13.234 11.778 1.00 93.50 90 TRP A N 1
ATOM 670 C CA . TRP A 1 90 ? 0.296 -14.624 12.160 1.00 93.50 90 TRP A CA 1
ATOM 671 C C . TRP A 1 90 ? -0.133 -14.874 13.608 1.00 93.50 90 TRP A C 1
ATOM 673 O O . TRP A 1 90 ? -0.067 -13.972 14.443 1.00 93.50 90 TRP A O 1
ATOM 683 N N . LEU A 1 91 ? -0.609 -16.083 13.913 1.00 90.50 91 LEU A N 1
ATOM 684 C CA . LEU A 1 91 ? -1.160 -16.415 15.236 1.00 90.50 91 LEU A CA 1
ATOM 685 C C . LEU A 1 91 ? -0.203 -17.220 16.128 1.00 90.50 91 LEU A C 1
ATOM 687 O O . LEU A 1 91 ? -0.347 -17.155 17.346 1.00 90.50 91 LEU A O 1
ATOM 691 N N . ASP A 1 92 ? 0.765 -17.942 15.556 1.00 85.62 92 ASP A N 1
ATOM 692 C CA . ASP A 1 92 ? 1.716 -18.777 16.307 1.00 85.62 92 ASP A CA 1
ATOM 693 C C . ASP A 1 92 ? 3.142 -18.755 15.703 1.00 85.62 92 ASP A C 1
ATOM 69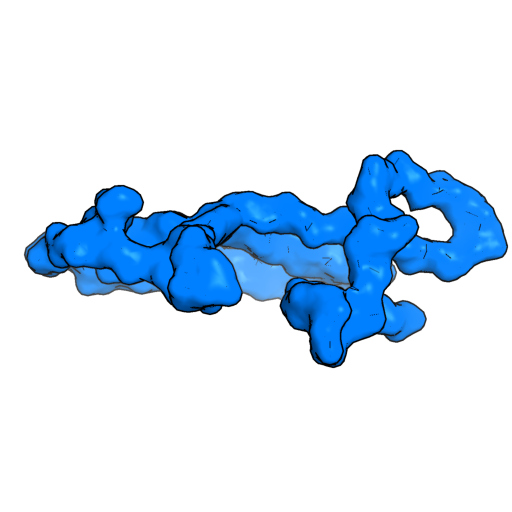5 O O . ASP A 1 92 ? 3.407 -19.484 14.743 1.00 85.62 92 ASP A O 1
ATOM 699 N N . PRO A 1 93 ? 4.060 -17.902 16.204 1.00 84.12 93 PRO A N 1
ATOM 700 C CA . PRO A 1 93 ? 3.858 -16.937 17.285 1.00 84.12 93 PRO A CA 1
ATOM 701 C C . PRO A 1 93 ? 2.958 -15.771 16.853 1.00 84.12 93 PRO A C 1
ATOM 703 O O . PRO A 1 93 ? 2.864 -15.445 15.670 1.00 84.12 93 PRO A O 1
ATOM 706 N N . LEU A 1 94 ? 2.309 -15.114 17.819 1.00 88.50 94 LEU A N 1
ATOM 707 C CA . LEU A 1 94 ? 1.478 -13.941 17.545 1.00 88.50 94 LEU A CA 1
ATOM 708 C C . LEU A 1 94 ? 2.320 -12.829 16.899 1.00 88.50 94 LEU A C 1
ATOM 710 O O . LEU A 1 94 ? 3.237 -12.300 17.529 1.00 88.50 94 LEU A O 1
ATOM 714 N N . TRP A 1 95 ? 1.969 -12.447 15.673 1.00 91.00 95 TRP A N 1
ATOM 715 C CA . TRP A 1 95 ? 2.674 -11.433 14.897 1.00 91.00 95 TRP A CA 1
ATOM 716 C C . TRP A 1 95 ? 1.718 -10.317 14.458 1.00 91.00 95 TRP A C 1
ATOM 718 O O . TRP A 1 95 ? 0.791 -10.575 13.682 1.00 91.00 95 TRP A O 1
ATOM 728 N N . PRO A 1 96 ? 1.885 -9.074 14.947 1.00 89.56 96 PRO A N 1
ATOM 729 C CA . PRO A 1 96 ? 1.069 -7.954 14.498 1.00 89.56 96 PRO A CA 1
ATOM 730 C C . PRO A 1 96 ? 1.426 -7.578 13.057 1.00 89.56 96 PRO A C 1
ATOM 732 O O . PRO A 1 96 ? 2.591 -7.619 12.666 1.00 89.56 96 PRO A O 1
ATOM 735 N N . ALA A 1 97 ? 0.431 -7.154 12.281 1.00 90.75 97 ALA A N 1
ATOM 736 C CA . ALA A 1 97 ? 0.666 -6.694 10.919 1.00 90.75 97 ALA A CA 1
ATOM 737 C C . ALA A 1 9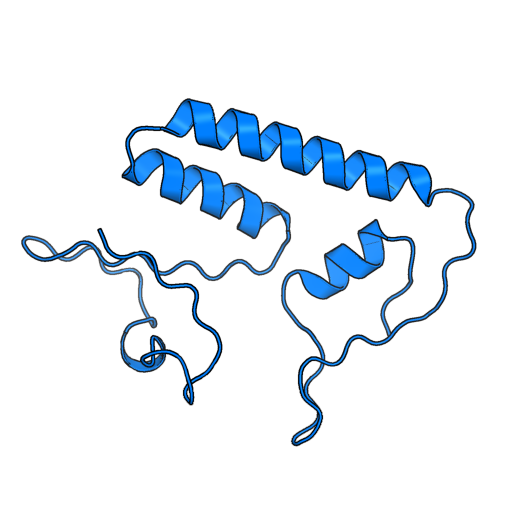7 ? 1.459 -5.372 10.923 1.00 90.75 97 ALA A C 1
ATOM 739 O O . ALA A 1 97 ? 1.025 -4.368 11.501 1.00 90.75 97 ALA A O 1
ATOM 740 N N . GLY A 1 98 ? 2.634 -5.386 10.290 1.00 86.94 98 GLY A N 1
ATOM 741 C CA . GLY A 1 98 ? 3.571 -4.262 10.238 1.00 86.94 98 GLY A CA 1
ATOM 742 C C . GLY A 1 98 ? 3.498 -3.433 8.950 1.00 86.94 98 GLY A C 1
ATOM 743 O O . GLY A 1 98 ? 2.504 -3.447 8.222 1.00 86.94 98 GLY A O 1
ATOM 744 N N . HIS A 1 99 ? 4.585 -2.712 8.662 1.00 89.06 99 HIS A N 1
ATOM 745 C CA . HIS A 1 99 ? 4.779 -1.939 7.428 1.00 89.06 99 HIS A CA 1
ATOM 746 C C . HIS A 1 99 ? 3.619 -0.969 7.138 1.00 89.06 99 HIS A C 1
ATOM 748 O O . HIS A 1 99 ? 3.278 -0.137 7.979 1.00 89.06 99 HIS A O 1
ATOM 754 N N . TRP A 1 100 ? 3.010 -1.075 5.957 1.00 92.38 100 TRP A N 1
ATOM 755 C CA . TRP A 1 100 ? 1.971 -0.172 5.473 1.00 92.38 100 TRP A CA 1
ATOM 756 C C . TRP A 1 100 ? 0.559 -0.552 5.952 1.00 92.38 100 TRP A C 1
ATOM 758 O O . TRP A 1 100 ? -0.400 0.177 5.693 1.00 92.38 100 TRP A O 1
ATOM 768 N N . VAL A 1 101 ? 0.385 -1.670 6.669 1.00 94.38 101 VAL A N 1
ATOM 769 C CA . VAL A 1 101 ? -0.930 -2.108 7.176 1.00 94.38 101 VAL A CA 1
ATOM 770 C C . VAL A 1 101 ? -1.523 -1.125 8.205 1.00 94.38 101 VAL A C 1
ATOM 772 O O . VAL A 1 101 ? -2.698 -0.769 8.077 1.00 94.38 101 VAL A O 1
ATOM 775 N N . PRO A 1 102 ? -0.755 -0.584 9.173 1.00 92.75 102 PRO A N 1
ATOM 776 C CA . PRO A 1 102 ? -1.212 0.518 10.023 1.00 92.75 102 PRO A CA 1
ATOM 777 C C . PRO A 1 102 ? -1.717 1.750 9.256 1.00 92.75 102 PRO A C 1
ATOM 779 O O . PRO A 1 102 ? -2.667 2.411 9.693 1.00 92.75 102 PRO A O 1
ATOM 782 N N . GLU A 1 103 ? -1.111 2.067 8.111 1.00 94.38 103 GLU A N 1
ATOM 783 C CA . GLU A 1 103 ? -1.577 3.164 7.264 1.00 94.38 103 GLU A CA 1
ATOM 784 C C . GLU A 1 103 ? -2.888 2.797 6.574 1.00 94.38 103 GLU A C 1
ATOM 786 O O . GLU A 1 103 ? -3.818 3.595 6.618 1.00 94.38 103 GLU A O 1
ATOM 791 N N . GLN A 1 104 ? -3.032 1.578 6.044 1.00 95.19 104 GLN A N 1
ATOM 792 C CA . GLN A 1 104 ? -4.304 1.101 5.481 1.00 95.19 104 GLN A CA 1
ATOM 793 C C . GLN A 1 104 ? -5.457 1.196 6.491 1.00 95.19 104 GLN A C 1
ATOM 795 O O . GLN A 1 104 ? -6.535 1.684 6.151 1.00 95.19 104 GLN A O 1
ATOM 800 N N . ILE A 1 105 ? -5.217 0.802 7.747 1.00 95.56 105 ILE A N 1
ATOM 801 C CA . ILE A 1 105 ? -6.176 0.950 8.855 1.00 95.56 105 ILE A CA 1
ATOM 802 C C . ILE A 1 105 ? -6.583 2.419 9.034 1.00 95.56 105 ILE A C 1
ATOM 804 O O . ILE A 1 105 ? -7.763 2.733 9.200 1.00 95.56 105 ILE A O 1
ATOM 808 N N . THR A 1 106 ? -5.603 3.320 8.983 1.00 94.19 106 THR A N 1
ATOM 809 C CA . THR A 1 106 ? -5.823 4.760 9.144 1.00 94.19 106 THR A CA 1
ATOM 810 C C . THR A 1 106 ? -6.603 5.343 7.963 1.00 94.19 106 THR A C 1
ATOM 812 O O . THR A 1 106 ? -7.562 6.082 8.180 1.00 94.19 106 THR A 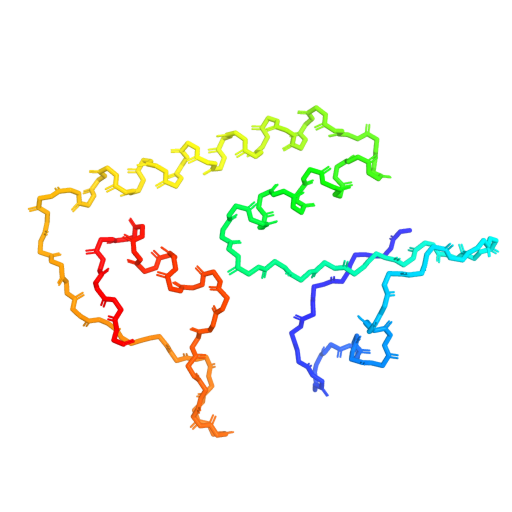O 1
ATOM 815 N N . TYR A 1 107 ? -6.254 4.968 6.729 1.00 94.44 107 TYR A N 1
ATOM 816 C CA . TYR A 1 107 ? -6.977 5.343 5.509 1.00 94.44 107 TYR A CA 1
ATOM 817 C C . TYR A 1 107 ? -8.427 4.844 5.523 1.00 94.44 107 TYR A C 1
ATOM 819 O O . TYR A 1 107 ? -9.318 5.554 5.067 1.00 94.44 107 TYR A O 1
ATOM 827 N N . ALA A 1 108 ? -8.686 3.669 6.103 1.00 94.88 108 ALA A N 1
ATOM 828 C CA . ALA A 1 108 ? -10.028 3.121 6.295 1.00 94.88 108 ALA A CA 1
ATOM 829 C C . ALA A 1 108 ? -10.815 3.765 7.461 1.00 94.88 108 ALA A C 1
ATOM 831 O O . ALA A 1 108 ? -11.944 3.358 7.738 1.00 94.88 108 ALA A O 1
ATOM 832 N N . GLY A 1 109 ? -10.250 4.771 8.139 1.00 94.69 109 GLY A N 1
ATOM 833 C CA . GLY A 1 109 ? -10.928 5.546 9.180 1.00 94.69 109 GLY A CA 1
ATOM 834 C C . GLY A 1 109 ? -10.882 4.931 10.580 1.00 94.69 109 GLY A C 1
ATOM 835 O O . GLY A 1 109 ? -11.543 5.436 11.486 1.00 94.69 109 GLY A O 1
ATOM 836 N N . ALA A 1 110 ? -10.098 3.875 10.798 1.00 94.88 110 ALA A N 1
ATOM 837 C CA . ALA A 1 110 ? -9.976 3.208 12.092 1.00 94.88 110 ALA A CA 1
ATOM 838 C C . ALA A 1 110 ? -8.752 3.692 12.895 1.00 94.88 110 ALA A C 1
ATOM 840 O O . ALA A 1 110 ? -7.797 4.271 12.369 1.00 94.88 110 ALA A O 1
ATOM 841 N N . ALA A 1 111 ? -8.792 3.491 14.212 1.00 86.81 111 ALA A N 1
ATOM 842 C CA . ALA A 1 111 ? -7.660 3.695 15.107 1.00 86.81 111 ALA A CA 1
ATOM 843 C C . ALA A 1 111 ? -6.913 2.373 15.294 1.00 86.81 111 ALA A C 1
ATOM 845 O O . ALA A 1 111 ? -7.514 1.379 15.698 1.00 86.81 111 ALA A O 1
ATOM 846 N N . ARG A 1 112 ? -5.603 2.365 15.045 1.00 78.94 112 ARG A N 1
ATOM 847 C CA . ARG A 1 112 ? -4.754 1.222 15.397 1.00 78.94 112 ARG A CA 1
ATOM 848 C C . ARG A 1 112 ? -4.591 1.111 16.916 1.00 78.94 112 ARG A C 1
ATOM 850 O O . ARG A 1 112 ? -4.555 2.142 17.598 1.00 78.94 112 ARG A O 1
ATOM 857 N N . HIS A 1 113 ? -4.516 -0.119 17.415 1.00 59.22 113 HIS A N 1
ATOM 858 C CA . HIS A 1 113 ? -4.053 -0.417 18.769 1.00 59.22 113 HIS A CA 1
ATOM 859 C C . HIS A 1 113 ? -2.525 -0.572 18.810 1.00 59.22 113 HIS A C 1
ATOM 861 O O . HIS A 1 113 ? -1.935 -0.882 17.751 1.00 59.22 113 HIS A O 1
#

Organism: NCBI:txid3238629

Sequence (113 aa):
MVLTQDLCDVCAVSCAEVSRAVRVQGAGPRVLSLEPRTLDDVLDCLVTVGELLGVRDVAQARREALATRLEAVRTQTVGRPRPRVVAIEWLDPLWPAGHWVPEQITYAGAARH